Protein AF-A0A7C4F4G0-F1 (afdb_monomer)

Foldseek 3Di:
DVVVVVVVVCVVVVNDPVPDDPDDQDPVNVVVPPVPPPPPPPDPCPPPFDPCLALVNDDDDPVCPVVSVQLVVCLVPPPPGPVPDDDDDDPPPCPVSSVSNSVNSNVVVPD

Solvent-accessible surface area (backbone atoms only — not comparable to full-atom values): 7208 Å² total; per-residue (Å²): 116,69,69,63,55,50,52,59,49,30,62,76,68,72,50,56,76,93,82,51,86,87,77,87,71,49,77,66,54,56,63,64,56,60,73,78,74,73,70,79,71,84,61,90,66,76,73,90,65,62,87,76,32,37,68,88,70,51,86,78,44,93,93,43,40,67,62,50,53,53,44,50,48,26,39,76,38,71,85,68,40,68,68,85,76,83,83,85,80,69,85,92,74,47,59,71,40,50,56,39,15,30,51,48,50,38,50,72,72,73,106

Radius of gyration: 18.7 Å; Cα contacts (8 Å, |Δi|>4): 64; chains: 1; bounding box: 43×46×35 Å

Mean predicted aligned error: 14.78 Å

Nearest PDB structures (foldseek):
  8btg-assembly1_E  TM=9.882E-01  e=1.643E-04  Bacillus subtilis
  8bv3-assembly1_B  TM=9.939E-01  e=2.356E-04  Bacillus subtilis
  8btg-assembly1_B  TM=9.891E-01  e=2.657E-04  Bacillus subtilis
  8btg-assembly1_A  TM=9.732E-01  e=4.847E-04  Bacillus subtilis
  2hcb-assembly1_D  TM=9.586E-01  e=1.819E-03  Aquifex aeolicus

Secondary structure (DSSP, 8-state):
-HHHHHHHHHHHHT--TTS-------HHHHHHS-----------------TT--STTS---TTTHHHHHHHHHHHHSTTTTTSS-----STTSSHHHHHHHHHHHHHHHH-

Structure (mmCIF, N/CA/C/O backbone):
data_AF-A0A7C4F4G0-F1
#
_entry.id   AF-A0A7C4F4G0-F1
#
loop_
_atom_site.group_PDB
_atom_site.id
_atom_site.type_symbol
_atom_site.label_atom_id
_atom_site.label_alt_id
_atom_site.label_comp_id
_atom_site.label_asym_id
_atom_site.label_entity_id
_atom_site.label_seq_id
_atom_site.pdbx_PDB_ins_code
_atom_site.Cartn_x
_atom_site.Cartn_y
_atom_site.Cartn_z
_atom_site.occupancy
_atom_site.B_iso_or_equiv
_atom_site.auth_seq_id
_atom_site.auth_comp_id
_atom_site.auth_asym_id
_atom_site.auth_atom_id
_atom_site.pdbx_PDB_model_num
ATOM 1 N N . MET A 1 1 ? 20.433 -33.573 -15.714 1.00 56.88 1 MET A N 1
ATOM 2 C CA . MET A 1 1 ? 19.152 -32.931 -16.089 1.00 56.88 1 MET A CA 1
ATOM 3 C C . MET A 1 1 ? 18.490 -32.213 -14.918 1.00 56.88 1 MET A C 1
ATOM 5 O O . MET A 1 1 ? 18.042 -31.099 -15.124 1.00 56.88 1 MET A O 1
ATOM 9 N N . ILE A 1 2 ? 18.466 -32.778 -13.702 1.00 51.12 2 ILE A N 1
ATOM 10 C CA . ILE A 1 2 ? 17.838 -32.112 -12.542 1.00 51.12 2 ILE A CA 1
ATOM 11 C C . ILE A 1 2 ? 18.660 -30.903 -12.045 1.00 51.12 2 ILE A C 1
ATOM 13 O O . ILE A 1 2 ? 18.100 -29.828 -11.872 1.00 51.12 2 ILE A O 1
ATOM 17 N N . LEU A 1 3 ? 19.991 -31.015 -11.929 1.00 55.03 3 LEU A N 1
ATOM 18 C CA . LEU A 1 3 ? 20.838 -29.904 -11.447 1.00 55.03 3 LEU A CA 1
ATOM 19 C C . LEU A 1 3 ? 20.829 -28.653 -12.349 1.00 55.03 3 LEU A C 1
ATOM 21 O O . LEU A 1 3 ? 20.875 -27.537 -11.845 1.00 55.03 3 LEU A O 1
ATOM 25 N N . SER A 1 4 ? 20.744 -28.815 -13.674 1.00 57.78 4 SER A N 1
ATOM 26 C CA . SER A 1 4 ? 20.753 -27.683 -14.615 1.00 57.78 4 SER A CA 1
ATOM 27 C C . SER A 1 4 ? 19.448 -26.882 -14.593 1.00 57.78 4 SER 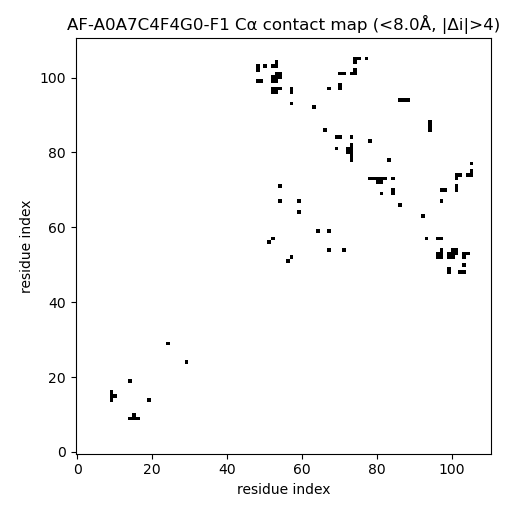A C 1
ATOM 29 O O . SER A 1 4 ? 19.468 -25.669 -14.773 1.00 57.78 4 SER A O 1
ATOM 31 N N . ALA A 1 5 ? 18.316 -27.553 -14.357 1.00 61.44 5 ALA A N 1
ATOM 32 C CA . ALA A 1 5 ? 17.016 -26.897 -14.234 1.00 61.44 5 ALA A CA 1
ATOM 33 C C . ALA A 1 5 ? 16.911 -26.090 -12.929 1.00 61.44 5 ALA A C 1
ATOM 35 O O . ALA A 1 5 ? 16.348 -24.996 -12.923 1.00 61.44 5 ALA A O 1
ATOM 36 N N . VAL A 1 6 ? 17.499 -26.605 -11.843 1.00 65.25 6 VAL A N 1
ATOM 37 C CA . VAL A 1 6 ? 17.535 -25.924 -10.542 1.00 65.25 6 VAL A CA 1
ATOM 38 C C . VAL A 1 6 ? 18.385 -24.653 -10.618 1.00 65.25 6 VAL A C 1
ATOM 40 O O . VAL A 1 6 ? 17.889 -23.595 -10.251 1.00 65.25 6 VAL A O 1
ATOM 43 N N . ALA A 1 7 ? 19.588 -24.711 -11.201 1.00 63.50 7 ALA A N 1
ATOM 44 C CA . ALA A 1 7 ? 20.446 -23.531 -11.365 1.00 63.50 7 ALA A CA 1
ATOM 45 C C . ALA A 1 7 ? 19.771 -22.412 -12.186 1.00 63.50 7 ALA A C 1
ATOM 47 O O . ALA A 1 7 ? 19.724 -21.265 -11.753 1.00 63.50 7 ALA A O 1
ATOM 48 N N . SER A 1 8 ? 19.137 -22.760 -13.314 1.00 63.56 8 SER A N 1
ATOM 49 C CA . SER A 1 8 ? 18.400 -21.787 -14.138 1.00 63.56 8 SER A CA 1
ATOM 50 C C . SER A 1 8 ? 17.204 -21.161 -13.408 1.00 63.56 8 SER A C 1
ATOM 52 O O . SER A 1 8 ? 16.825 -20.029 -13.709 1.00 63.56 8 SER A O 1
ATOM 54 N N . SER A 1 9 ? 16.588 -21.897 -12.479 1.00 65.94 9 SER A N 1
ATOM 55 C CA . SER A 1 9 ? 15.464 -21.404 -11.675 1.00 65.94 9 SER A CA 1
ATOM 56 C C . SER A 1 9 ? 15.942 -20.496 -10.536 1.00 65.94 9 SER A C 1
ATOM 58 O O . SER A 1 9 ? 15.279 -19.507 -10.235 1.00 65.94 9 SER A O 1
ATOM 60 N N . MET A 1 10 ? 17.101 -20.795 -9.939 1.00 66.19 10 MET A N 1
ATOM 61 C CA . MET A 1 10 ? 17.732 -19.975 -8.896 1.00 66.19 10 MET A CA 1
ATOM 62 C C . MET A 1 10 ? 18.164 -18.609 -9.443 1.00 66.19 10 MET A C 1
ATOM 64 O O . MET A 1 10 ? 17.835 -17.588 -8.837 1.00 66.19 10 MET A O 1
ATOM 68 N N . ASP A 1 11 ? 18.765 -18.579 -10.639 1.00 65.44 11 ASP A N 1
ATOM 69 C CA . ASP A 1 11 ? 19.130 -17.336 -11.335 1.00 65.44 11 ASP A CA 1
ATOM 70 C C . ASP A 1 11 ? 17.898 -16.465 -11.635 1.00 65.44 11 ASP A C 1
ATOM 72 O O . ASP A 1 11 ? 17.914 -15.250 -11.435 1.00 65.44 11 ASP A O 1
ATOM 76 N N . SER A 1 12 ? 16.787 -17.083 -12.059 1.00 66.19 12 SER A N 1
ATOM 77 C CA . SER A 1 12 ? 15.539 -16.366 -12.358 1.00 66.19 12 SER A CA 1
ATOM 78 C C . SER A 1 12 ? 14.843 -15.797 -11.116 1.00 66.19 12 SER A C 1
ATOM 80 O O . SER A 1 12 ? 14.024 -14.885 -11.249 1.00 66.19 12 SER A O 1
ATOM 82 N N . LEU A 1 13 ? 15.132 -16.336 -9.929 1.00 66.38 13 LEU A N 1
ATOM 83 C CA . LEU A 1 13 ? 14.571 -15.895 -8.650 1.00 66.38 13 LEU A CA 1
ATOM 84 C C . LEU A 1 13 ? 15.522 -14.967 -7.875 1.00 66.38 13 LEU A C 1
ATOM 86 O O . LEU A 1 13 ? 15.146 -14.475 -6.812 1.00 66.38 13 LEU A O 1
ATOM 90 N N . GLY A 1 14 ? 16.722 -14.698 -8.408 1.00 58.31 14 GLY A N 1
ATOM 91 C CA . GLY A 1 14 ? 17.743 -13.883 -7.744 1.00 58.31 14 GLY A CA 1
ATOM 92 C C . GLY A 1 14 ? 18.262 -14.515 -6.451 1.00 58.31 14 GLY A C 1
ATOM 93 O O . GLY A 1 14 ? 18.564 -13.797 -5.501 1.00 58.31 14 GLY A O 1
ATOM 94 N N . ILE A 1 15 ? 18.290 -15.848 -6.390 1.00 69.06 15 ILE A N 1
ATOM 95 C CA . ILE A 1 15 ? 18.760 -16.609 -5.232 1.00 69.06 15 ILE A CA 1
ATOM 96 C C . ILE A 1 15 ? 20.252 -16.879 -5.427 1.00 69.06 15 ILE A C 1
ATOM 98 O O . ILE A 1 15 ? 20.622 -17.660 -6.301 1.00 69.06 15 ILE A O 1
ATOM 102 N N . ASP A 1 16 ? 21.097 -16.251 -4.607 1.00 65.31 16 ASP A N 1
ATOM 103 C CA . ASP A 1 16 ? 22.547 -16.454 -4.642 1.00 65.31 16 ASP A CA 1
ATOM 104 C C . ASP A 1 16 ? 22.891 -17.906 -4.252 1.00 65.31 16 ASP A C 1
ATOM 106 O O . ASP A 1 16 ? 22.647 -18.310 -3.107 1.00 65.31 16 ASP A O 1
ATOM 110 N N . PRO A 1 17 ? 23.474 -18.715 -5.154 1.00 60.06 17 PRO A N 1
ATOM 111 C CA . PRO A 1 17 ? 23.725 -20.133 -4.893 1.00 60.06 17 PRO A CA 1
ATOM 112 C C . PRO A 1 17 ? 24.813 -20.371 -3.836 1.00 60.06 17 PRO A C 1
ATOM 114 O O . PRO A 1 17 ? 24.855 -21.441 -3.241 1.00 60.06 17 PRO A O 1
ATOM 117 N N . GLU A 1 18 ? 25.676 -19.383 -3.571 1.00 65.19 18 GLU A N 1
ATOM 118 C CA . GLU A 1 18 ? 26.726 -19.475 -2.543 1.00 65.19 18 GLU A CA 1
ATOM 119 C C . GLU A 1 18 ? 26.233 -19.133 -1.124 1.00 65.19 18 GLU A C 1
ATOM 121 O O . GLU A 1 18 ? 26.953 -19.375 -0.158 1.00 65.19 18 GLU A O 1
ATOM 126 N N . ASN A 1 19 ? 25.016 -18.592 -0.976 1.00 58.25 19 ASN A N 1
ATOM 127 C CA . ASN A 1 19 ? 24.444 -18.182 0.315 1.00 58.25 19 ASN A CA 1
ATOM 128 C C . ASN A 1 19 ? 23.036 -18.761 0.555 1.00 58.25 19 ASN A C 1
ATOM 130 O O . ASN A 1 19 ? 22.257 -18.231 1.349 1.00 58.25 19 ASN A O 1
ATOM 134 N N . SER A 1 20 ? 22.683 -19.829 -0.163 1.00 56.38 20 SER A N 1
ATOM 135 C CA . SER A 1 20 ? 21.391 -20.501 -0.042 1.00 56.38 20 SER A CA 1
ATOM 136 C C . SER A 1 20 ? 21.565 -22.006 0.133 1.00 56.38 20 SER A C 1
ATOM 138 O O . SER A 1 20 ? 22.205 -22.680 -0.671 1.00 56.38 20 SER A O 1
ATOM 140 N N . ASP A 1 21 ? 20.960 -22.548 1.188 1.00 57.81 21 ASP A N 1
ATOM 141 C CA . ASP A 1 21 ? 20.891 -23.991 1.390 1.00 57.81 21 ASP A CA 1
ATOM 142 C C . ASP A 1 21 ? 19.828 -24.582 0.457 1.00 57.81 21 ASP A C 1
ATOM 144 O O . ASP A 1 21 ? 18.630 -24.309 0.586 1.00 57.81 21 ASP A O 1
ATOM 148 N N . VAL A 1 22 ? 20.254 -25.412 -0.498 1.00 58.44 22 VAL A N 1
ATOM 149 C CA . VAL A 1 22 ? 19.328 -26.182 -1.339 1.00 58.44 22 VAL A CA 1
ATOM 150 C C . VAL A 1 22 ? 18.768 -27.333 -0.507 1.00 58.44 22 VAL A C 1
ATOM 152 O O . VAL A 1 22 ? 19.382 -28.392 -0.379 1.00 58.44 22 VAL A O 1
ATOM 155 N N . VAL A 1 23 ? 17.584 -27.125 0.064 1.00 57.88 23 VAL A N 1
ATOM 156 C CA . VAL A 1 23 ? 16.851 -28.165 0.791 1.00 57.88 23 VAL A CA 1
ATOM 157 C C . VAL A 1 23 ? 15.951 -28.918 -0.186 1.00 57.88 23 VAL A C 1
ATOM 159 O O . VAL A 1 23 ? 15.000 -28.363 -0.739 1.00 57.88 23 VAL A O 1
ATOM 162 N N . PHE A 1 24 ? 16.242 -30.200 -0.402 1.00 57.22 24 PHE A N 1
ATOM 163 C CA . PHE A 1 24 ? 15.373 -31.091 -1.167 1.00 57.22 24 PHE A CA 1
ATOM 164 C C . PHE A 1 24 ? 14.217 -31.541 -0.278 1.00 57.22 24 PHE A C 1
ATOM 166 O O . PHE A 1 24 ? 14.367 -32.440 0.545 1.00 57.22 24 PHE A O 1
ATOM 173 N N . LEU A 1 25 ? 13.072 -30.882 -0.433 1.00 57.25 25 LEU A N 1
ATOM 174 C CA . LEU A 1 25 ? 11.841 -31.258 0.250 1.00 57.25 25 LEU A CA 1
ATOM 175 C C . LEU A 1 25 ? 11.200 -32.423 -0.507 1.00 57.25 25 LEU A C 1
ATOM 177 O O . LEU A 1 25 ? 10.907 -32.308 -1.700 1.00 57.25 25 LEU A O 1
ATOM 181 N N . ASP A 1 26 ? 10.988 -33.547 0.172 1.00 65.56 26 ASP A N 1
ATOM 182 C CA . ASP A 1 26 ? 10.163 -34.619 -0.374 1.00 65.56 26 ASP A CA 1
ATOM 183 C C . ASP A 1 26 ? 8.671 -34.231 -0.341 1.00 65.56 26 ASP A C 1
ATOM 185 O O . ASP A 1 26 ? 8.265 -33.245 0.281 1.00 65.56 26 ASP A O 1
ATOM 189 N N . ALA A 1 27 ? 7.831 -34.977 -1.063 1.00 63.09 27 ALA A N 1
ATOM 190 C CA . ALA A 1 27 ? 6.402 -34.673 -1.170 1.00 63.09 27 ALA A CA 1
ATOM 191 C C . ALA A 1 27 ? 5.679 -34.694 0.191 1.00 63.09 27 ALA A C 1
ATOM 193 O O . ALA A 1 27 ? 4.656 -34.028 0.361 1.00 63.09 27 ALA A O 1
ATOM 194 N N . GLU A 1 28 ? 6.209 -35.441 1.157 1.00 63.84 28 GLU A N 1
ATOM 195 C CA . GLU A 1 28 ? 5.665 -35.559 2.502 1.00 63.84 28 GLU A CA 1
ATOM 196 C C . GLU A 1 28 ? 6.067 -34.347 3.357 1.00 63.84 28 GLU A C 1
ATOM 198 O O . GLU A 1 28 ? 5.247 -33.824 4.109 1.00 63.84 28 GLU A O 1
ATOM 203 N N . GLU A 1 29 ? 7.273 -33.820 3.159 1.00 64.19 29 GLU A N 1
ATOM 204 C CA . GLU A 1 29 ? 7.790 -32.592 3.758 1.00 64.19 29 GLU A CA 1
ATOM 205 C C . GLU A 1 29 ? 7.083 -31.350 3.188 1.00 64.19 29 GLU A C 1
ATOM 207 O O . GLU A 1 29 ? 6.677 -30.464 3.942 1.00 64.19 29 GLU A O 1
ATOM 212 N N . VAL A 1 30 ? 6.796 -31.331 1.878 1.00 65.38 30 VAL A N 1
ATOM 213 C CA . VAL A 1 30 ? 5.928 -30.318 1.244 1.00 65.38 30 VAL A CA 1
ATOM 214 C C . VAL A 1 30 ? 4.502 -30.381 1.807 1.00 65.38 30 VAL A C 1
ATOM 216 O O . VAL A 1 30 ? 3.873 -29.344 1.999 1.00 65.38 30 VAL A O 1
ATOM 219 N N . ALA A 1 31 ? 3.988 -31.572 2.129 1.00 61.31 31 ALA A N 1
ATOM 220 C CA . ALA A 1 31 ? 2.683 -31.726 2.773 1.00 61.31 31 ALA A CA 1
ATOM 221 C C . ALA A 1 31 ? 2.698 -31.346 4.272 1.00 61.31 31 ALA A C 1
ATOM 223 O O . ALA A 1 31 ? 1.673 -30.912 4.810 1.00 61.31 31 ALA A O 1
ATOM 224 N N . ARG A 1 32 ? 3.851 -31.475 4.952 1.00 58.34 32 ARG A N 1
ATOM 225 C CA . ARG A 1 32 ? 4.085 -31.025 6.341 1.00 58.34 32 ARG A CA 1
ATOM 226 C C . ARG A 1 32 ? 4.295 -29.525 6.466 1.00 58.34 32 ARG A C 1
ATOM 228 O O . ARG A 1 32 ? 4.045 -29.001 7.556 1.00 58.34 32 ARG A O 1
ATOM 235 N N . LEU A 1 33 ? 4.651 -28.829 5.381 1.00 58.88 33 LEU A N 1
ATOM 236 C CA . LEU A 1 33 ? 4.398 -27.396 5.237 1.00 58.88 33 LEU A CA 1
ATOM 237 C C . LEU A 1 33 ? 2.879 -27.189 5.225 1.00 58.88 33 LEU A C 1
ATOM 239 O O . LEU A 1 33 ? 2.257 -26.906 4.203 1.00 58.88 33 LEU A O 1
ATOM 243 N N . LYS A 1 34 ? 2.259 -27.340 6.402 1.00 53.38 34 LYS A N 1
ATOM 244 C CA . LYS A 1 34 ? 0.947 -26.788 6.696 1.00 53.38 34 LYS A CA 1
ATOM 245 C C . LYS A 1 34 ? 1.018 -25.363 6.186 1.00 53.38 34 LYS A C 1
ATOM 247 O O . LYS A 1 34 ? 1.755 -24.559 6.759 1.00 53.38 34 LYS A O 1
ATOM 252 N N . GLN A 1 35 ? 0.256 -25.059 5.133 1.00 56.84 35 GLN A N 1
ATOM 253 C CA . GLN A 1 35 ? -0.118 -23.679 4.858 1.00 56.84 35 GLN A CA 1
ATOM 254 C C . GLN A 1 35 ? -0.451 -23.085 6.221 1.00 56.84 35 GLN A C 1
ATOM 256 O O . GLN A 1 35 ? -1.243 -23.720 6.937 1.00 56.84 35 GLN A O 1
ATOM 261 N N . PRO A 1 36 ? 0.224 -22.006 6.651 1.00 45.97 36 PRO A N 1
ATOM 262 C CA . PRO A 1 36 ? 0.005 -21.478 7.976 1.00 45.97 36 PRO A CA 1
ATOM 263 C C . PRO A 1 36 ? -1.493 -21.234 8.069 1.00 45.97 36 PRO A C 1
ATOM 265 O O . PRO A 1 36 ? -2.041 -20.380 7.375 1.00 45.97 36 PRO A O 1
ATOM 268 N N . LYS A 1 37 ? -2.180 -22.055 8.872 1.00 44.75 37 LYS A N 1
ATOM 269 C CA . LYS A 1 37 ? -3.515 -21.725 9.328 1.00 44.75 37 LYS A CA 1
ATOM 270 C C . LYS A 1 37 ? -3.260 -20.500 10.176 1.00 44.75 37 LYS A C 1
ATOM 272 O O . LYS A 1 37 ? -2.843 -20.627 11.326 1.00 44.75 37 LYS A O 1
ATOM 277 N N . ILE A 1 38 ? -3.375 -19.328 9.561 1.00 54.06 38 ILE A N 1
ATOM 278 C CA . ILE A 1 38 ? -3.453 -18.080 10.291 1.00 54.06 38 ILE A CA 1
ATOM 279 C C . ILE A 1 38 ? -4.730 -18.253 11.098 1.00 54.06 38 ILE A C 1
ATOM 281 O O . ILE A 1 38 ? -5.833 -18.085 10.586 1.00 54.06 38 ILE A O 1
ATOM 285 N N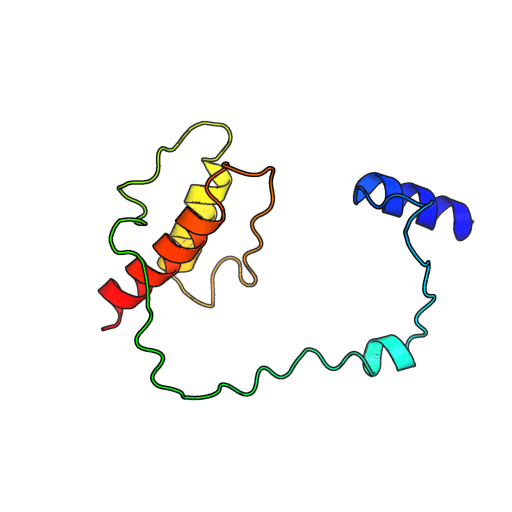 . ASN A 1 39 ? -4.578 -18.735 12.331 1.00 44.22 39 ASN A N 1
ATOM 286 C CA . ASN A 1 39 ? -5.622 -18.651 13.325 1.00 44.22 39 ASN A CA 1
ATOM 287 C C . ASN A 1 39 ? -5.927 -17.161 13.372 1.00 44.22 39 ASN A C 1
ATOM 289 O O . ASN A 1 39 ? -5.048 -16.388 13.754 1.00 44.22 39 ASN A O 1
ATOM 293 N N . ALA A 1 40 ? -7.086 -16.757 12.855 1.00 55.34 40 ALA A N 1
ATOM 294 C CA . ALA A 1 40 ? -7.531 -15.382 12.934 1.00 55.34 40 ALA A CA 1
ATOM 295 C C . ALA A 1 40 ? -7.607 -15.062 14.424 1.00 55.34 40 ALA A C 1
ATOM 297 O O . ALA A 1 40 ? -8.532 -15.471 15.120 1.00 55.34 40 ALA A O 1
ATOM 298 N N . ILE A 1 41 ? -6.552 -14.441 14.942 1.00 51.41 41 ILE A N 1
ATOM 299 C CA . ILE A 1 41 ? -6.590 -13.847 16.257 1.00 51.41 41 ILE A CA 1
ATOM 300 C C . ILE A 1 41 ? -7.539 -12.671 16.053 1.00 51.41 41 ILE A C 1
ATOM 302 O O . ILE A 1 41 ? -7.145 -11.660 15.473 1.00 51.41 41 ILE A O 1
ATOM 306 N N . GLU A 1 42 ? -8.801 -12.836 16.450 1.00 54.19 42 GLU A N 1
ATOM 307 C CA . GLU A 1 42 ? -9.764 -11.744 16.619 1.00 54.19 42 GLU A CA 1
ATOM 308 C C . GLU A 1 42 ? -9.313 -10.879 17.805 1.00 54.19 42 GLU A C 1
ATOM 310 O O . GLU A 1 42 ? -9.995 -10.715 18.810 1.00 54.19 42 GLU A O 1
ATOM 315 N N . THR A 1 43 ? -8.097 -10.349 17.730 1.00 49.03 43 THR A N 1
ATOM 316 C CA . THR A 1 43 ? -7.776 -9.141 18.463 1.00 49.03 43 THR A CA 1
ATOM 317 C C . THR A 1 43 ? -8.486 -8.040 17.692 1.00 49.03 43 THR A C 1
ATOM 319 O O . THR A 1 43 ? -8.300 -7.947 16.476 1.00 49.03 43 THR A O 1
ATOM 322 N N . GLU A 1 44 ? -9.263 -7.188 18.362 1.00 49.50 44 GLU A N 1
ATOM 323 C CA . GLU A 1 44 ? -9.527 -5.837 17.861 1.00 49.50 44 GLU A CA 1
ATOM 324 C C . GLU A 1 44 ? -8.170 -5.136 17.707 1.00 49.50 44 GLU A C 1
ATOM 326 O O . GLU A 1 44 ? -7.714 -4.365 18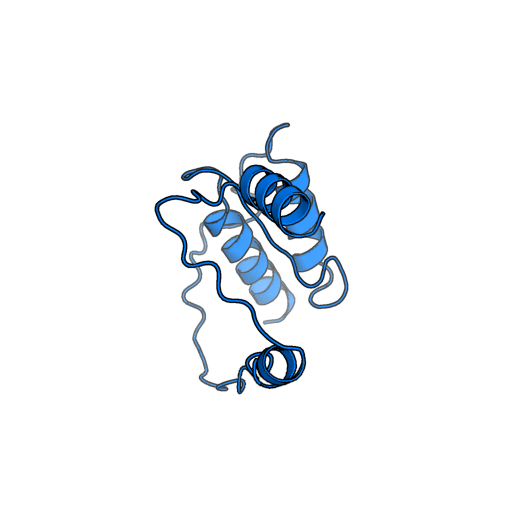.553 1.00 49.50 44 GLU A O 1
ATOM 331 N N . VAL A 1 45 ? -7.453 -5.447 16.630 1.00 54.75 45 VAL A N 1
ATOM 332 C CA . VAL A 1 45 ? -6.345 -4.641 16.173 1.00 54.75 45 VAL A CA 1
ATOM 333 C C . VAL A 1 45 ? -7.037 -3.391 15.672 1.00 54.75 45 VAL A C 1
ATOM 335 O O . VAL A 1 45 ? -7.492 -3.354 14.531 1.00 54.75 45 VAL A O 1
ATOM 338 N N . LYS A 1 46 ? -7.159 -2.369 16.529 1.00 55.91 46 LYS A N 1
ATOM 339 C CA . LYS A 1 46 ? -7.315 -1.001 16.037 1.00 55.91 46 LYS A CA 1
ATOM 340 C C . LYS A 1 46 ? -6.184 -0.818 15.049 1.00 55.91 46 LYS A C 1
ATOM 342 O O . LYS A 1 46 ? -5.016 -0.752 15.433 1.00 55.91 46 LYS A O 1
ATOM 347 N N . SER A 1 47 ? -6.539 -0.899 13.776 1.00 64.25 47 SER A N 1
ATOM 348 C CA . SER A 1 47 ? -5.597 -0.957 12.685 1.00 64.25 47 SER A CA 1
ATOM 349 C C . SER A 1 47 ? -4.824 0.351 12.740 1.00 64.25 47 SER A C 1
ATOM 351 O O . SER A 1 47 ? -5.385 1.409 12.463 1.00 64.25 47 SER A O 1
ATOM 353 N N . SER A 1 48 ? -3.567 0.295 13.190 1.00 80.44 48 SER A N 1
ATOM 354 C CA . SER A 1 48 ? -2.661 1.446 13.203 1.00 80.44 48 SER A CA 1
ATOM 355 C C . SER A 1 48 ? -2.237 1.724 11.762 1.00 80.44 48 SER A C 1
ATOM 357 O O . SER A 1 48 ? -1.108 1.460 11.350 1.00 80.44 48 SER A O 1
ATOM 359 N N . LEU A 1 49 ? -3.210 2.134 10.954 1.00 88.44 49 LEU A N 1
ATOM 360 C CA . LEU A 1 49 ? -3.024 2.526 9.573 1.00 88.44 49 LEU A CA 1
ATOM 361 C C . LEU A 1 49 ? -2.619 3.989 9.567 1.00 88.44 49 LEU A C 1
ATOM 363 O O . LEU A 1 49 ? -3.179 4.808 10.298 1.00 88.44 49 LEU A O 1
ATOM 367 N N . ASN A 1 50 ? -1.633 4.323 8.744 1.00 91.69 50 ASN A N 1
ATOM 368 C CA . ASN A 1 50 ? -1.287 5.713 8.537 1.00 91.69 50 ASN A CA 1
ATOM 369 C C . ASN A 1 50 ? -2.336 6.345 7.602 1.00 91.69 50 ASN A C 1
ATOM 371 O O . ASN A 1 50 ? -2.415 5.926 6.444 1.00 91.69 50 ASN A O 1
ATOM 375 N N . PRO A 1 51 ? -3.107 7.358 8.042 1.00 91.19 51 PRO A N 1
ATOM 376 C CA . PRO A 1 51 ? -4.134 7.985 7.208 1.00 91.19 51 PRO A CA 1
ATOM 377 C C . PRO A 1 51 ? -3.552 8.718 5.991 1.00 91.19 51 PRO A C 1
ATOM 379 O O . PRO A 1 51 ? -4.276 9.010 5.049 1.00 91.19 51 PRO A O 1
ATOM 382 N N . SER A 1 52 ? -2.246 9.000 5.972 1.00 94.56 52 SER A N 1
ATOM 383 C CA . SER A 1 52 ? -1.581 9.622 4.822 1.00 94.56 52 SER A CA 1
ATOM 384 C C . SER A 1 52 ? -1.305 8.645 3.675 1.00 94.56 52 SER A C 1
ATOM 386 O O . SER A 1 52 ? -0.967 9.083 2.575 1.00 94.56 52 SER A O 1
ATOM 388 N N . TYR A 1 53 ? -1.387 7.331 3.908 1.00 95.69 53 TYR A N 1
ATOM 389 C CA . TYR A 1 53 ? -1.110 6.311 2.892 1.00 95.69 53 TYR A CA 1
ATOM 390 C C . TYR A 1 53 ? -2.410 5.892 2.208 1.00 95.69 53 TYR A C 1
ATOM 392 O O . TYR A 1 53 ? -2.980 4.850 2.519 1.00 95.69 53 TYR A O 1
ATOM 400 N N . THR A 1 54 ? -2.884 6.721 1.282 1.00 96.44 54 THR A N 1
ATOM 401 C CA . THR A 1 54 ? -4.088 6.481 0.476 1.00 96.44 54 THR A CA 1
ATOM 402 C C . THR A 1 54 ? -3.722 6.316 -0.997 1.00 96.44 54 THR A C 1
ATOM 404 O O . THR A 1 54 ? -2.584 6.579 -1.397 1.00 96.44 54 THR A O 1
ATOM 407 N N . PHE A 1 55 ? -4.664 5.859 -1.825 1.00 97.06 55 PHE A N 1
ATOM 408 C CA . PHE A 1 55 ? -4.436 5.788 -3.272 1.00 97.06 55 PHE A CA 1
ATOM 409 C C . PHE A 1 55 ? -4.288 7.189 -3.870 1.00 97.06 55 PHE A C 1
ATOM 411 O O . PHE A 1 55 ? -3.459 7.413 -4.743 1.00 97.06 55 PHE A O 1
ATOM 418 N N . GLU A 1 56 ? -5.033 8.151 -3.336 1.00 96.50 56 GLU A N 1
ATOM 419 C CA . GLU A 1 56 ? -5.064 9.539 -3.780 1.00 96.50 56 GLU A CA 1
ATOM 420 C C . GLU A 1 56 ? -3.736 10.270 -3.513 1.00 96.50 56 GLU A C 1
ATOM 422 O O . GLU A 1 56 ? -3.375 11.176 -4.262 1.00 96.50 56 GLU A O 1
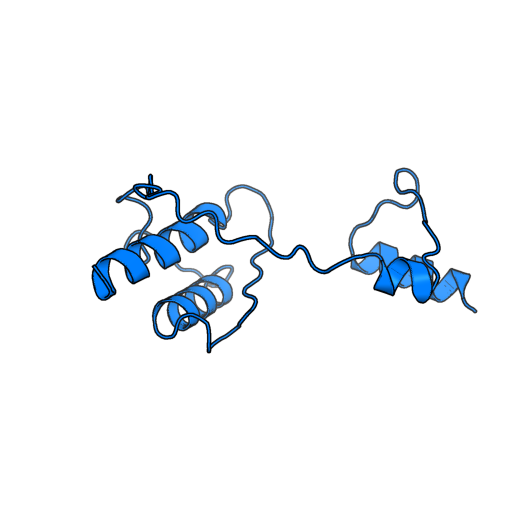ATOM 427 N N . SER A 1 57 ? -2.985 9.877 -2.475 1.00 96.19 57 SER A N 1
ATOM 428 C CA . SER A 1 57 ? -1.654 10.429 -2.182 1.00 96.19 57 SER A CA 1
ATOM 429 C C . SER A 1 57 ? -0.508 9.696 -2.892 1.00 96.19 57 SER A C 1
ATOM 431 O O . SER A 1 57 ? 0.646 10.125 -2.806 1.00 96.19 57 SER A O 1
ATOM 433 N N . PHE A 1 58 ? -0.793 8.589 -3.585 1.00 96.56 58 PHE A N 1
ATOM 434 C CA . PHE A 1 58 ? 0.212 7.802 -4.288 1.00 96.56 58 PHE A CA 1
ATOM 435 C C . PHE A 1 58 ? 0.477 8.366 -5.690 1.00 96.56 58 PHE A C 1
ATOM 437 O O . PHE A 1 58 ? -0.424 8.486 -6.517 1.00 96.56 58 PHE A O 1
ATOM 444 N N . VAL A 1 59 ? 1.739 8.683 -5.991 1.00 96.25 59 VAL A N 1
ATOM 445 C CA . VAL A 1 59 ? 2.121 9.198 -7.313 1.00 96.25 59 VAL A CA 1
ATOM 446 C C . VAL A 1 59 ? 2.259 8.050 -8.313 1.00 96.25 59 VAL A C 1
ATOM 448 O O . VAL A 1 59 ? 3.198 7.249 -8.241 1.00 96.25 59 VAL A O 1
ATOM 451 N N . VAL A 1 60 ? 1.339 8.008 -9.277 1.00 95.81 60 VAL A N 1
ATOM 452 C CA . VAL A 1 60 ? 1.323 7.004 -10.345 1.00 95.81 60 VAL A CA 1
ATOM 453 C C . VAL A 1 60 ? 2.204 7.434 -11.520 1.00 95.81 60 VAL A C 1
ATOM 455 O O . VAL A 1 60 ? 2.144 8.569 -11.987 1.00 95.81 60 VAL A O 1
ATOM 458 N N . GLY A 1 61 ? 3.011 6.503 -12.019 1.00 94.44 61 GLY A N 1
ATOM 459 C CA . GLY A 1 61 ? 3.798 6.636 -13.240 1.00 94.44 61 GLY A CA 1
ATOM 460 C C . GLY A 1 61 ? 3.960 5.285 -13.931 1.00 94.44 61 GLY A C 1
ATOM 461 O O . GLY A 1 61 ? 3.601 4.247 -13.380 1.00 94.44 61 GLY A O 1
ATOM 462 N N . SER A 1 62 ? 4.552 5.275 -15.124 1.00 93.69 62 SER A N 1
ATOM 463 C CA . SER A 1 62 ? 4.654 4.072 -15.971 1.00 93.69 62 SER A CA 1
ATOM 464 C C . SER A 1 62 ? 5.286 2.851 -15.285 1.00 93.69 62 SER A C 1
ATOM 466 O O . SER A 1 62 ? 4.961 1.715 -15.614 1.00 93.69 62 SER A O 1
ATOM 468 N N . SER A 1 63 ? 6.175 3.062 -14.312 1.00 89.94 63 SER A N 1
ATOM 469 C CA . SER A 1 63 ? 6.857 1.989 -13.580 1.00 89.94 63 SER A CA 1
ATOM 470 C C . SER A 1 63 ? 6.036 1.365 -12.447 1.00 89.94 63 SER A C 1
ATOM 472 O O . SER A 1 63 ? 6.384 0.282 -11.980 1.00 89.94 63 SER A O 1
ATOM 474 N N . ASN A 1 64 ? 4.977 2.031 -11.977 1.00 94.19 64 ASN A N 1
ATOM 475 C CA . ASN A 1 64 ? 4.169 1.594 -10.834 1.00 94.19 64 ASN A CA 1
ATOM 476 C C . ASN A 1 64 ? 2.658 1.544 -11.131 1.00 94.19 64 ASN A C 1
ATOM 478 O O . ASN A 1 64 ? 1.894 1.078 -10.286 1.00 94.19 64 ASN A O 1
ATOM 482 N N . GLU A 1 65 ? 2.242 1.950 -12.333 1.00 95.75 65 GLU A N 1
ATOM 483 C CA . GLU A 1 65 ? 0.851 1.975 -12.795 1.00 95.75 65 GLU A CA 1
ATOM 484 C C . GLU A 1 65 ? 0.171 0.613 -12.652 1.00 95.75 65 GLU A C 1
ATOM 486 O O . GLU A 1 65 ? -0.928 0.524 -12.107 1.00 95.75 65 GLU A O 1
ATOM 491 N N . PHE A 1 66 ? 0.857 -0.463 -13.045 1.00 94.50 66 PHE A N 1
ATOM 492 C CA . PHE A 1 66 ? 0.322 -1.817 -12.914 1.00 94.50 66 PHE A CA 1
ATOM 493 C C . PHE A 1 66 ? 0.093 -2.218 -11.448 1.00 94.50 66 PHE A C 1
ATOM 495 O O . PHE A 1 66 ? -0.964 -2.744 -11.104 1.00 94.50 66 PHE A O 1
ATOM 502 N N . ALA A 1 67 ? 1.061 -1.937 -10.568 1.00 94.81 67 ALA A N 1
ATOM 503 C CA . ALA A 1 67 ? 0.950 -2.252 -9.145 1.00 94.81 67 ALA A CA 1
ATOM 504 C C . ALA A 1 67 ? -0.159 -1.433 -8.470 1.00 94.81 67 ALA A C 1
ATOM 506 O O . ALA A 1 67 ? -0.915 -1.974 -7.664 1.00 94.81 67 ALA A O 1
ATOM 507 N N . HIS A 1 68 ? -0.282 -0.154 -8.834 1.00 96.69 68 HIS A N 1
ATOM 508 C CA . HIS A 1 68 ? -1.361 0.713 -8.380 1.00 96.69 68 HIS A CA 1
ATOM 509 C C . HIS A 1 68 ? -2.727 0.172 -8.822 1.00 96.69 68 HIS A C 1
ATOM 511 O O . HIS A 1 68 ? -3.587 -0.057 -7.978 1.00 96.69 68 HIS A O 1
ATOM 517 N N . ALA A 1 69 ? -2.904 -0.126 -10.113 1.00 95.69 69 ALA A N 1
ATOM 518 C CA . ALA A 1 69 ? -4.160 -0.649 -10.650 1.00 95.69 69 ALA A CA 1
ATOM 519 C C . ALA A 1 69 ? -4.560 -1.994 -10.018 1.00 95.69 69 ALA A C 1
ATOM 521 O O . ALA A 1 69 ? -5.719 -2.183 -9.646 1.00 95.69 69 ALA A O 1
ATOM 522 N N . ALA A 1 70 ? -3.604 -2.914 -9.843 1.00 94.56 70 ALA A N 1
ATOM 523 C CA . ALA A 1 70 ? -3.847 -4.188 -9.172 1.00 94.56 70 ALA A CA 1
ATOM 524 C C . ALA A 1 70 ? -4.283 -3.981 -7.712 1.00 94.56 70 ALA A C 1
ATOM 526 O O . ALA A 1 70 ? -5.274 -4.568 -7.277 1.00 94.56 70 ALA A O 1
ATOM 527 N N . ALA A 1 71 ? -3.590 -3.108 -6.973 1.00 95.31 71 ALA A N 1
ATOM 528 C CA . ALA A 1 71 ? -3.935 -2.763 -5.597 1.00 95.31 71 ALA A CA 1
ATOM 529 C C . ALA A 1 71 ? -5.333 -2.128 -5.488 1.00 95.31 71 ALA A C 1
ATOM 531 O O . ALA A 1 71 ? -6.113 -2.520 -4.619 1.00 95.31 71 ALA A O 1
ATOM 532 N N . THR A 1 72 ? -5.691 -1.212 -6.394 1.00 95.69 72 THR A N 1
ATOM 533 C CA . THR A 1 72 ? -7.036 -0.621 -6.456 1.00 95.69 72 THR A CA 1
ATOM 534 C C . THR A 1 72 ? -8.102 -1.690 -6.697 1.00 95.69 72 THR A C 1
ATOM 536 O O . THR A 1 72 ? -9.088 -1.741 -5.965 1.00 95.69 72 THR A O 1
ATOM 539 N N . ALA A 1 73 ? -7.887 -2.600 -7.652 1.00 93.94 73 ALA A N 1
ATOM 540 C CA . ALA A 1 73 ? -8.841 -3.664 -7.963 1.00 93.94 73 ALA A CA 1
ATOM 541 C C . ALA A 1 73 ? -9.079 -4.618 -6.775 1.00 93.94 73 ALA A C 1
ATOM 543 O O . ALA A 1 73 ? -10.211 -5.058 -6.549 1.00 93.94 73 ALA A O 1
ATOM 544 N N . VAL A 1 74 ? -8.032 -4.913 -5.992 1.00 93.56 74 VAL A N 1
ATOM 545 C CA . VAL A 1 74 ? -8.148 -5.696 -4.749 1.00 93.56 74 VAL A CA 1
ATOM 546 C C . VAL A 1 74 ? -8.911 -4.930 -3.673 1.00 93.56 74 VAL A C 1
ATOM 548 O O . VAL A 1 74 ? -9.775 -5.510 -3.020 1.00 93.56 74 VAL A O 1
ATOM 551 N N . ALA A 1 75 ? -8.640 -3.634 -3.500 1.00 94.25 75 ALA A N 1
ATOM 552 C CA . ALA A 1 75 ? -9.343 -2.806 -2.520 1.00 94.25 75 ALA A CA 1
ATOM 553 C C . ALA A 1 75 ? -10.838 -2.634 -2.848 1.00 94.25 75 ALA A C 1
ATOM 555 O O . ALA A 1 75 ? -11.665 -2.507 -1.946 1.00 94.25 75 ALA A O 1
ATOM 556 N N . GLU A 1 76 ? -11.202 -2.641 -4.132 1.00 92.62 76 GLU A N 1
ATOM 557 C CA . GLU A 1 76 ? -12.596 -2.565 -4.572 1.00 92.62 76 GLU A CA 1
ATOM 558 C C . GLU A 1 76 ? -13.367 -3.872 -4.374 1.00 92.62 76 GLU A C 1
ATOM 560 O O . GLU A 1 76 ? -14.554 -3.828 -4.054 1.00 92.62 76 GLU A O 1
ATOM 565 N N . ASN A 1 77 ? -12.707 -5.019 -4.558 1.00 91.81 77 ASN A N 1
ATOM 566 C CA . ASN A 1 77 ? -13.309 -6.350 -4.467 1.00 91.81 77 ASN A CA 1
ATOM 567 C C . ASN A 1 77 ? -12.435 -7.288 -3.609 1.00 91.81 77 ASN A C 1
ATOM 569 O O . ASN A 1 77 ? -11.819 -8.224 -4.145 1.00 91.81 77 ASN A O 1
ATOM 573 N N . PRO A 1 78 ? -12.375 -7.064 -2.281 1.00 88.38 78 PRO A N 1
ATOM 574 C CA . PRO A 1 78 ? -11.469 -7.793 -1.402 1.00 88.38 78 PRO A CA 1
ATOM 575 C C . PRO A 1 78 ? -11.761 -9.297 -1.411 1.00 88.38 78 PRO A C 1
ATOM 577 O O . PRO A 1 78 ? -12.911 -9.739 -1.404 1.00 88.38 78 PRO A O 1
ATOM 580 N N . GLY A 1 79 ? -10.698 -10.102 -1.460 1.00 84.50 79 GLY A N 1
ATOM 581 C CA . GLY A 1 79 ? -10.768 -11.567 -1.436 1.00 84.50 79 GLY A CA 1
ATOM 582 C C . GLY A 1 79 ? -11.196 -12.237 -2.747 1.00 84.50 79 GLY A C 1
ATOM 583 O O . GLY A 1 79 ? -11.065 -13.456 -2.849 1.00 84.50 79 GLY A O 1
ATOM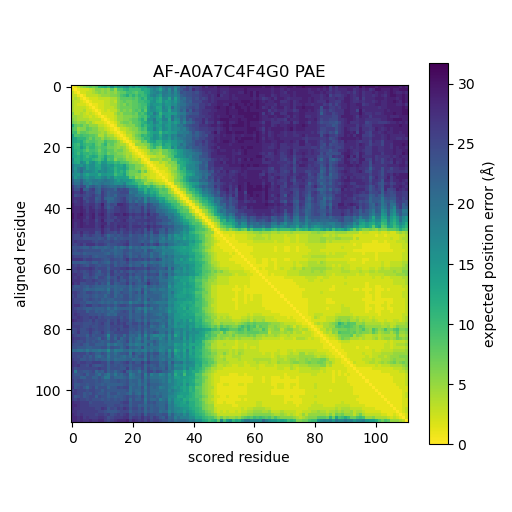 584 N N . ARG A 1 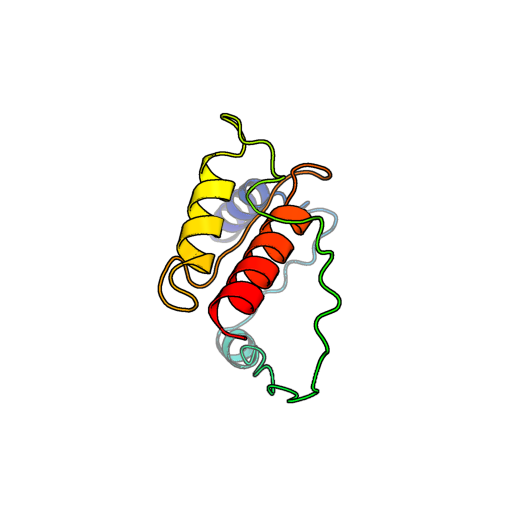80 ? -11.659 -11.477 -3.752 1.00 85.75 80 ARG A N 1
ATOM 585 C CA . ARG A 1 80 ? -12.070 -12.011 -5.064 1.00 85.75 80 ARG A CA 1
ATOM 586 C C . ARG A 1 80 ? -11.040 -11.749 -6.151 1.00 85.75 80 ARG A C 1
ATOM 588 O O . ARG A 1 80 ? -10.600 -12.674 -6.826 1.00 85.75 80 ARG A O 1
ATOM 595 N N . THR A 1 81 ? -10.674 -10.487 -6.326 1.00 80.75 81 THR A N 1
ATOM 596 C CA . THR A 1 81 ? -9.793 -10.059 -7.412 1.00 80.75 81 THR A CA 1
ATOM 597 C C . THR A 1 81 ? -8.336 -10.141 -6.962 1.00 80.75 81 THR A C 1
ATOM 599 O O . THR A 1 81 ? -8.024 -9.721 -5.853 1.00 80.75 81 THR A O 1
ATOM 602 N N . TYR A 1 82 ? -7.463 -10.701 -7.811 1.00 77.88 82 TYR A N 1
ATOM 603 C CA . TYR A 1 82 ? -6.019 -10.869 -7.569 1.00 77.88 82 TYR A CA 1
ATOM 604 C C . TYR A 1 82 ? -5.680 -11.365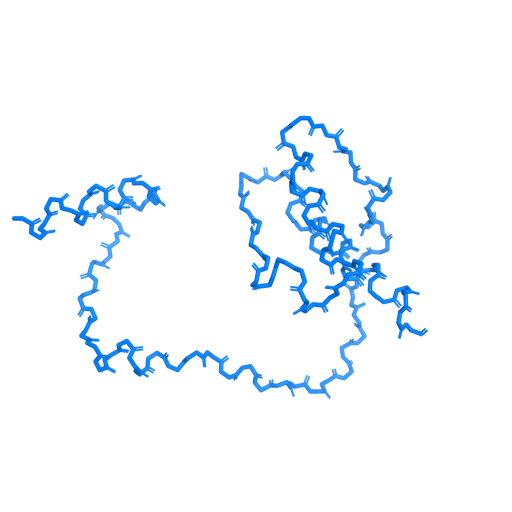 -6.152 1.00 77.88 82 TYR A C 1
ATOM 606 O O . TYR A 1 82 ? -4.891 -10.746 -5.445 1.00 77.88 82 TYR A O 1
ATOM 614 N N . ASN A 1 83 ? -6.296 -12.471 -5.722 1.00 81.88 83 ASN A N 1
ATOM 615 C CA . ASN A 1 83 ? -6.019 -13.100 -4.432 1.00 81.88 83 ASN A CA 1
ATOM 616 C C . ASN A 1 83 ? -5.200 -14.397 -4.629 1.00 81.88 83 ASN A C 1
ATOM 618 O O . ASN A 1 83 ? -5.717 -15.322 -5.261 1.00 81.88 83 ASN A O 1
ATOM 622 N N . PRO A 1 84 ? -3.963 -14.497 -4.102 1.00 88.06 84 PRO A N 1
ATOM 623 C CA . PRO A 1 84 ? -3.248 -13.484 -3.317 1.00 88.06 84 PRO A CA 1
ATOM 624 C C . PRO A 1 84 ? -2.630 -12.367 -4.178 1.00 88.06 84 PRO A C 1
ATOM 626 O O . PRO A 1 84 ? -2.151 -12.616 -5.284 1.00 88.06 84 PRO A O 1
ATOM 629 N N . LEU A 1 85 ? -2.584 -11.142 -3.635 1.00 88.88 85 LEU A N 1
ATOM 630 C CA . LEU A 1 85 ? -1.871 -10.011 -4.238 1.00 88.88 85 LEU A CA 1
ATOM 631 C C . LEU A 1 85 ? -0.451 -9.959 -3.678 1.00 88.88 85 LEU A C 1
ATOM 633 O O . LEU A 1 85 ? -0.260 -9.765 -2.478 1.00 88.88 85 LEU A O 1
ATOM 637 N N . PHE A 1 86 ? 0.544 -10.081 -4.554 1.00 92.38 86 PHE A N 1
ATOM 638 C CA . PHE A 1 86 ? 1.955 -10.004 -4.187 1.00 92.38 86 PHE A CA 1
ATOM 639 C C . PHE A 1 86 ? 2.641 -8.836 -4.905 1.00 92.38 86 PHE A C 1
ATOM 641 O O . PHE A 1 86 ? 2.701 -8.806 -6.133 1.00 92.38 86 PHE A O 1
ATOM 648 N N . ILE A 1 87 ? 3.167 -7.870 -4.141 1.00 89.25 87 ILE A N 1
ATOM 649 C CA . ILE A 1 87 ? 3.860 -6.683 -4.671 1.00 89.25 87 ILE A CA 1
ATOM 650 C C . ILE A 1 87 ? 5.350 -6.771 -4.326 1.00 89.25 87 ILE A C 1
ATOM 652 O O . ILE A 1 87 ? 5.723 -6.773 -3.152 1.00 89.25 87 ILE A O 1
ATOM 656 N N . TYR A 1 88 ? 6.212 -6.772 -5.345 1.00 92.62 88 TYR A N 1
ATOM 657 C CA . TYR A 1 88 ? 7.669 -6.834 -5.197 1.00 92.62 88 TYR A CA 1
ATOM 658 C C . TYR A 1 88 ? 8.367 -5.658 -5.894 1.00 92.62 88 TYR A C 1
ATOM 660 O O . TYR A 1 88 ? 7.790 -4.963 -6.725 1.00 92.62 88 TYR A O 1
ATOM 668 N N . GLY A 1 89 ? 9.620 -5.402 -5.516 1.00 90.00 89 GLY A N 1
ATOM 669 C CA . GLY A 1 89 ? 10.437 -4.329 -6.084 1.00 90.00 89 GLY A CA 1
ATOM 670 C C . GLY A 1 89 ? 11.473 -3.795 -5.098 1.00 90.00 89 GLY A C 1
ATOM 671 O O . GLY A 1 89 ? 11.424 -4.102 -3.902 1.00 90.00 89 GLY A O 1
ATOM 672 N N . LYS A 1 90 ? 12.393 -2.953 -5.586 1.00 91.62 90 LYS A N 1
ATOM 673 C CA . LYS A 1 90 ? 13.426 -2.286 -4.771 1.00 91.62 90 LYS A CA 1
ATOM 674 C C . LYS A 1 90 ? 12.819 -1.451 -3.629 1.00 91.62 90 LYS A C 1
ATOM 676 O O . LYS A 1 90 ? 11.607 -1.212 -3.559 1.00 91.62 90 LYS A O 1
ATOM 681 N N . THR A 1 91 ? 13.651 -1.044 -2.677 1.00 91.25 91 THR A N 1
ATOM 682 C CA . THR A 1 91 ? 13.241 -0.137 -1.595 1.00 91.25 91 THR A CA 1
ATOM 683 C C . THR A 1 91 ? 12.749 1.204 -2.162 1.00 91.25 91 THR A C 1
ATOM 685 O O . THR A 1 91 ? 13.116 1.594 -3.266 1.00 91.25 91 THR A O 1
ATOM 688 N N . GLY A 1 92 ? 11.843 1.883 -1.451 1.00 89.06 92 GLY A N 1
ATOM 689 C CA . GLY A 1 92 ? 11.338 3.203 -1.862 1.00 89.06 92 GLY A CA 1
ATOM 690 C C . GLY A 1 92 ? 10.311 3.228 -3.005 1.00 89.06 92 GLY A C 1
ATOM 691 O O . GLY A 1 92 ? 9.837 4.300 -3.347 1.00 89.06 92 GLY A O 1
ATOM 692 N N . LEU A 1 93 ? 9.904 2.082 -3.563 1.00 90.75 93 LEU A N 1
ATOM 693 C CA . LEU A 1 93 ? 8.926 2.026 -4.669 1.00 90.75 93 LEU A CA 1
ATOM 694 C C . LEU A 1 93 ? 7.451 2.005 -4.227 1.00 90.75 93 LEU A C 1
ATOM 696 O O . LEU A 1 93 ? 6.568 1.709 -5.023 1.00 90.75 93 LEU A O 1
ATOM 700 N N . GLY A 1 94 ? 7.174 2.268 -2.948 1.00 93.00 94 GLY A N 1
ATOM 701 C CA . GLY A 1 94 ? 5.797 2.413 -2.467 1.00 93.00 94 GLY A CA 1
ATOM 702 C C . GLY A 1 94 ? 5.043 1.123 -2.134 1.00 93.00 94 GLY A C 1
ATOM 703 O O . GLY A 1 94 ? 3.838 1.176 -1.928 1.00 93.00 94 GLY A O 1
ATOM 704 N N . LYS A 1 95 ? 5.721 -0.026 -1.995 1.00 96.25 95 LYS A N 1
ATOM 705 C CA . LYS A 1 95 ? 5.088 -1.300 -1.578 1.00 96.25 95 LYS A CA 1
ATOM 706 C C . LYS A 1 95 ? 4.262 -1.158 -0.292 1.00 96.25 95 LYS A C 1
ATOM 708 O O . LYS A 1 95 ? 3.095 -1.528 -0.252 1.00 96.25 95 LYS A O 1
ATOM 713 N N . THR A 1 96 ? 4.864 -0.567 0.742 1.00 95.62 96 THR A N 1
ATOM 714 C CA . THR A 1 96 ? 4.201 -0.311 2.028 1.00 95.62 96 THR A CA 1
ATOM 715 C C . THR A 1 96 ? 3.053 0.688 1.889 1.00 95.62 96 THR A C 1
ATOM 717 O O . THR A 1 96 ? 2.030 0.522 2.546 1.00 95.62 96 THR A O 1
ATOM 720 N N . HIS A 1 97 ? 3.203 1.691 1.016 1.00 96.44 97 HIS A N 1
ATOM 721 C CA . HIS A 1 97 ? 2.155 2.674 0.734 1.00 96.44 97 HIS A CA 1
ATOM 722 C C . HIS A 1 97 ? 0.940 1.991 0.111 1.00 96.44 97 HIS A C 1
ATOM 724 O O . HIS A 1 97 ? -0.151 2.120 0.646 1.00 96.44 97 HIS A O 1
ATOM 730 N N . LEU A 1 98 ? 1.126 1.206 -0.956 1.00 96.00 98 LEU A N 1
ATOM 731 C CA . LEU A 1 98 ? 0.036 0.485 -1.622 1.00 96.00 98 LEU A CA 1
ATOM 732 C C . LEU A 1 98 ? -0.657 -0.505 -0.679 1.00 96.00 98 LEU A C 1
ATOM 734 O O . LEU A 1 98 ? -1.882 -0.555 -0.642 1.00 96.00 98 LEU A O 1
ATOM 738 N N . MET A 1 99 ? 0.107 -1.246 0.130 1.00 94.94 99 MET A N 1
ATOM 739 C CA . MET A 1 99 ? -0.455 -2.167 1.123 1.00 94.94 99 MET A CA 1
ATOM 740 C C . MET A 1 99 ? -1.362 -1.443 2.130 1.00 94.94 99 MET A C 1
ATOM 742 O O . MET A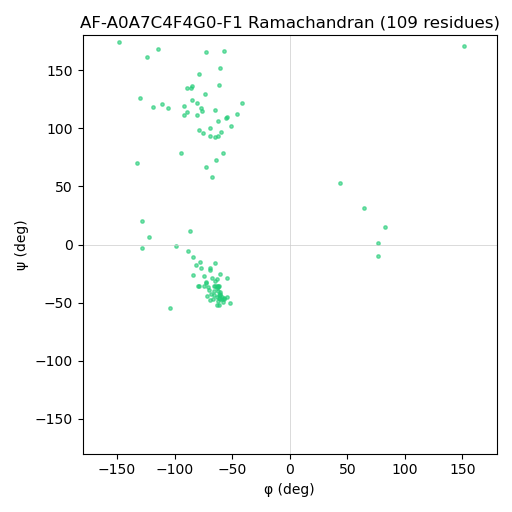 1 99 ? -2.470 -1.901 2.401 1.00 94.94 99 MET A O 1
ATOM 746 N N . GLN A 1 100 ? -0.910 -0.313 2.681 1.00 95.38 100 GLN A N 1
ATOM 747 C CA . GLN A 1 100 ? -1.720 0.457 3.628 1.00 95.38 100 GLN A CA 1
ATOM 748 C C . GLN A 1 100 ? -2.877 1.192 2.948 1.00 95.38 100 GLN A C 1
ATOM 750 O O . GLN A 1 100 ? -3.943 1.281 3.543 1.00 95.38 100 GLN A O 1
ATOM 755 N N . ALA A 1 101 ? -2.720 1.638 1.7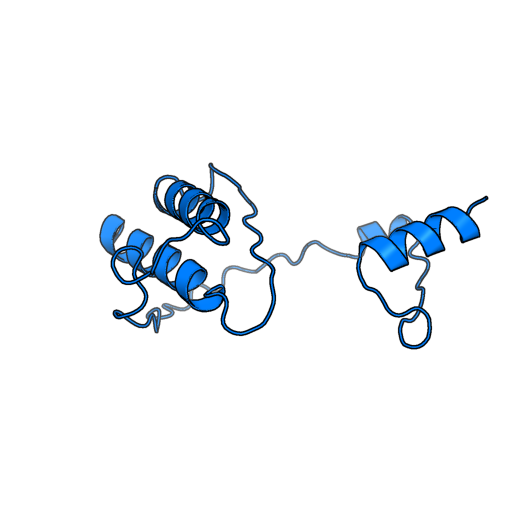00 1.00 96.38 101 ALA A N 1
ATOM 756 C CA . ALA A 1 101 ? -3.796 2.249 0.924 1.00 96.38 101 ALA A CA 1
ATOM 757 C C . ALA A 1 101 ? -4.957 1.277 0.683 1.00 96.38 101 ALA A C 1
ATOM 759 O O . ALA A 1 101 ? -6.113 1.667 0.835 1.00 96.38 101 ALA A O 1
ATOM 760 N N . ILE A 1 102 ? -4.664 -0.000 0.398 1.00 95.44 102 ILE A N 1
ATOM 761 C CA . ILE A 1 102 ? -5.685 -1.057 0.334 1.00 95.44 102 ILE A CA 1
ATOM 762 C C . ILE A 1 102 ? -6.427 -1.152 1.670 1.00 95.44 102 ILE A C 1
ATOM 764 O O . ILE A 1 102 ? -7.656 -1.140 1.689 1.00 95.44 102 ILE A O 1
ATOM 768 N N . ALA A 1 103 ? -5.691 -1.223 2.782 1.00 93.62 103 ALA A N 1
ATOM 769 C CA . ALA A 1 103 ? -6.287 -1.344 4.108 1.00 93.62 103 ALA A CA 1
ATOM 770 C C . ALA A 1 103 ? -7.155 -0.126 4.465 1.00 93.62 103 ALA A C 1
ATOM 772 O O . ALA A 1 103 ? -8.309 -0.309 4.832 1.00 93.62 103 ALA A O 1
ATOM 773 N N . ASN A 1 104 ? -6.647 1.097 4.272 1.00 94.31 104 ASN A N 1
ATOM 774 C CA . ASN A 1 104 ? -7.390 2.340 4.501 1.00 94.31 104 ASN A CA 1
ATOM 775 C C . ASN A 1 104 ? -8.679 2.375 3.677 1.00 94.31 104 ASN A C 1
ATOM 777 O O . ASN A 1 104 ? -9.747 2.634 4.219 1.00 94.31 104 ASN A O 1
ATOM 781 N N . ARG A 1 105 ? -8.607 2.022 2.388 1.00 95.19 105 ARG A N 1
ATOM 782 C CA . ARG A 1 105 ? -9.775 1.991 1.500 1.00 95.19 105 ARG A CA 1
ATOM 783 C C . ARG A 1 105 ? -10.827 0.969 1.934 1.00 95.19 105 ARG A C 1
ATOM 785 O O . ARG A 1 105 ? -12.019 1.229 1.792 1.00 95.19 105 ARG A O 1
ATOM 792 N N . ILE A 1 106 ? -10.402 -0.191 2.434 1.00 92.81 106 ILE A N 1
ATOM 793 C CA . ILE A 1 106 ? -11.305 -1.218 2.970 1.00 92.81 106 ILE A CA 1
ATOM 794 C C . ILE A 1 106 ? -11.934 -0.720 4.276 1.00 92.81 106 ILE A C 1
ATOM 796 O O . ILE A 1 106 ? -13.151 -0.773 4.411 1.00 92.81 106 ILE A O 1
ATOM 800 N N . THR A 1 107 ? -11.146 -0.174 5.203 1.00 90.19 107 THR A N 1
ATOM 801 C CA . THR A 1 107 ? -11.664 0.415 6.444 1.00 90.19 107 THR A CA 1
ATOM 802 C C . THR A 1 107 ? -12.679 1.519 6.142 1.00 90.19 107 THR A C 1
ATOM 804 O O . THR A 1 107 ? -13.775 1.482 6.680 1.00 90.19 107 THR A O 1
ATOM 807 N N . GLU A 1 108 ? -12.392 2.444 5.227 1.00 89.06 108 GLU A N 1
ATOM 808 C CA . GLU A 1 108 ? -13.326 3.510 4.831 1.00 89.06 108 GLU A CA 1
ATOM 809 C C . GLU A 1 108 ? -14.632 2.985 4.220 1.00 89.06 108 GLU A C 1
ATOM 811 O O . GLU A 1 108 ? -15.687 3.580 4.424 1.00 89.06 108 GLU A O 1
ATOM 816 N N . ARG A 1 109 ? -14.582 1.890 3.450 1.00 86.94 109 ARG A N 1
ATOM 817 C CA . ARG A 1 109 ? -15.770 1.331 2.783 1.00 86.94 109 ARG A CA 1
ATOM 818 C C . ARG A 1 109 ? -16.618 0.415 3.659 1.00 86.94 109 ARG A C 1
ATOM 820 O O . ARG A 1 109 ? -17.798 0.254 3.355 1.00 86.94 109 ARG A O 1
ATOM 827 N N . PHE A 1 110 ? -16.024 -0.227 4.661 1.00 79.50 110 PHE A N 1
ATOM 828 C CA . PHE A 1 110 ? -16.666 -1.289 5.442 1.00 79.50 110 PHE A CA 1
ATOM 829 C C . PHE A 1 110 ? -16.725 -1.011 6.958 1.00 79.50 110 PHE A C 1
ATOM 831 O O . PHE A 1 110 ? -17.128 -1.912 7.694 1.00 79.50 110 PHE A O 1
ATOM 838 N N . SER A 1 111 ? -16.333 0.186 7.426 1.00 65.62 111 SER A N 1
ATOM 839 C CA . SER A 1 111 ? -16.559 0.628 8.821 1.00 65.62 111 SER A CA 1
ATOM 840 C C . SER A 1 111 ? -17.953 1.200 9.049 1.00 65.62 111 SER A C 1
ATOM 842 O O . SER A 1 111 ? -18.567 1.690 8.074 1.00 65.62 111 SER A O 1
#

Sequence (111 aa):
MILSAVASSMDSLGIDPENSDVVFLDAEEVARLKQPKINAIETEVKSSLNPSYTFESFVVGSSNEFAHAAATAVAENPGRTYNPLFIYGKTGLGKTHLMQAIANRITERFS

pLDDT: mean 77.73, std 17.3, range [44.22, 97.06]